Protein AF-A0A7H0H422-F1 (afdb_monomer_lite)

Structure (mmCIF, N/CA/C/O backbone):
data_AF-A0A7H0H422-F1
#
_entry.id   AF-A0A7H0H422-F1
#
loop_
_atom_site.group_PDB
_atom_site.id
_atom_site.type_symbol
_atom_site.label_atom_id
_atom_site.label_alt_id
_atom_site.label_comp_id
_atom_site.label_asym_id
_atom_site.label_entity_id
_atom_site.label_seq_id
_atom_site.pdbx_PDB_ins_code
_atom_site.Cartn_x
_atom_site.Cartn_y
_atom_site.Cartn_z
_atom_site.occupancy
_atom_site.B_iso_or_equiv
_atom_site.auth_seq_id
_atom_site.auth_comp_id
_atom_site.auth_asym_id
_atom_site.auth_atom_id
_atom_site.pdbx_PDB_model_num
ATOM 1 N N . MET A 1 1 ? 16.835 -27.594 -23.328 1.00 51.06 1 MET A N 1
ATOM 2 C CA . MET A 1 1 ? 16.571 -27.456 -21.879 1.00 51.06 1 MET A CA 1
ATOM 3 C C . MET A 1 1 ? 15.609 -26.284 -21.745 1.00 51.06 1 MET A C 1
ATOM 5 O O . MET A 1 1 ? 15.911 -25.281 -22.378 1.00 51.06 1 MET A O 1
ATOM 9 N N . PRO A 1 2 ? 14.432 -26.402 -21.102 1.00 60.25 2 PRO A N 1
ATOM 10 C CA . PRO A 1 2 ? 13.521 -25.264 -21.004 1.00 60.25 2 PRO A CA 1
ATOM 11 C C . PRO A 1 2 ? 14.212 -24.162 -20.202 1.00 60.25 2 PRO A C 1
ATOM 13 O O . PRO A 1 2 ? 14.797 -24.439 -19.154 1.00 60.25 2 PRO A O 1
ATOM 16 N N . GLU A 1 3 ? 14.211 -22.947 -20.736 1.00 63.00 3 GLU A N 1
ATOM 17 C CA . GLU A 1 3 ? 14.804 -21.792 -20.071 1.00 63.00 3 GLU A CA 1
ATOM 18 C C . GLU A 1 3 ? 14.101 -21.580 -18.722 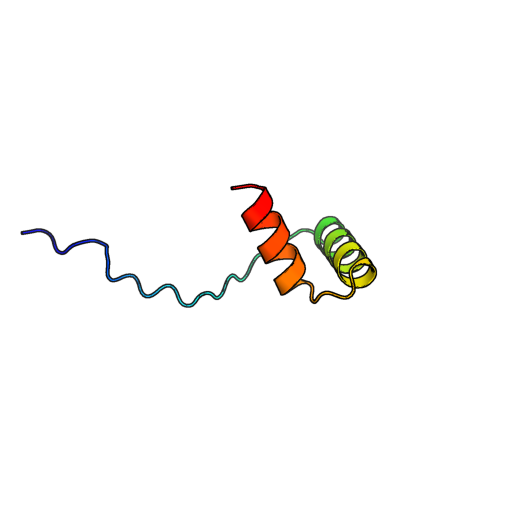1.00 63.00 3 GLU A C 1
ATOM 20 O O . GLU A 1 3 ? 12.872 -21.702 -18.641 1.00 63.00 3 GLU A O 1
ATOM 25 N N . PRO A 1 4 ? 14.854 -21.339 -17.636 1.00 65.38 4 PRO A N 1
ATOM 26 C CA . PRO A 1 4 ? 14.257 -21.144 -16.329 1.00 65.38 4 PRO A CA 1
ATOM 27 C C . PRO A 1 4 ? 13.290 -19.957 -16.388 1.00 65.38 4 PRO A C 1
ATOM 29 O O . PRO A 1 4 ? 13.620 -18.897 -16.910 1.00 65.38 4 PRO A O 1
ATOM 32 N N . PHE A 1 5 ? 12.106 -20.103 -15.785 1.00 60.09 5 PHE A N 1
ATOM 33 C CA . PHE A 1 5 ? 11.091 -19.042 -15.639 1.00 60.09 5 PHE A CA 1
ATOM 34 C C . PHE A 1 5 ? 11.591 -17.785 -14.882 1.00 60.09 5 PHE A C 1
ATOM 36 O O . PHE A 1 5 ? 10.822 -16.854 -14.638 1.00 60.09 5 PHE A O 1
ATOM 43 N N . SER A 1 6 ? 12.867 -17.765 -14.497 1.00 58.28 6 SER A N 1
ATOM 44 C CA . SER A 1 6 ? 13.515 -16.856 -13.556 1.00 58.28 6 SER A CA 1
ATOM 45 C C . SER A 1 6 ? 13.855 -15.470 -14.111 1.00 58.28 6 SER A C 1
ATOM 47 O O . SER A 1 6 ? 14.452 -14.678 -13.394 1.00 58.28 6 SER A O 1
ATOM 49 N N . GLU A 1 7 ? 13.455 -15.131 -15.338 1.00 58.94 7 GLU A N 1
ATOM 50 C CA . GLU A 1 7 ? 13.760 -13.824 -15.950 1.00 58.94 7 GLU A CA 1
ATOM 51 C C . GLU A 1 7 ? 12.527 -12.955 -16.214 1.00 58.94 7 GLU A C 1
ATOM 53 O O . GLU A 1 7 ? 12.552 -12.019 -17.017 1.00 58.94 7 GLU A O 1
ATOM 58 N N . ARG A 1 8 ? 11.409 -13.204 -15.524 1.00 64.44 8 ARG A N 1
AT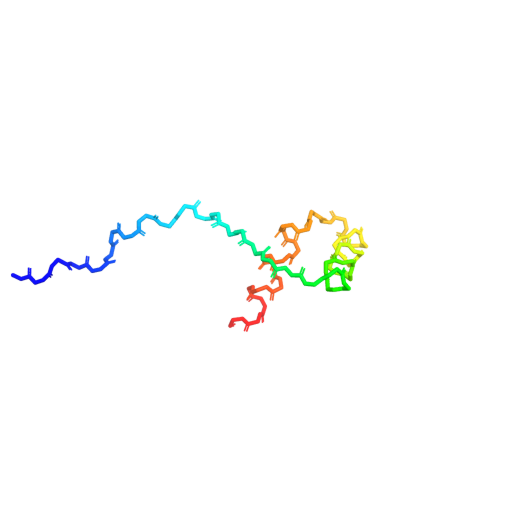OM 59 C CA . ARG A 1 8 ? 10.355 -12.186 -15.498 1.00 64.44 8 ARG A CA 1
ATOM 60 C C . ARG A 1 8 ? 10.830 -11.026 -14.632 1.00 64.44 8 ARG A C 1
ATOM 62 O O . ARG A 1 8 ? 10.734 -11.062 -13.413 1.00 64.44 8 ARG A O 1
ATOM 69 N N . ASN A 1 9 ? 11.333 -9.984 -15.288 1.00 70.94 9 ASN A N 1
ATOM 70 C CA . ASN A 1 9 ? 11.562 -8.686 -14.669 1.00 70.94 9 ASN A CA 1
ATOM 71 C C . ASN A 1 9 ? 10.219 -8.140 -14.165 1.00 70.94 9 ASN A C 1
ATOM 73 O O . ASN A 1 9 ? 9.421 -7.585 -14.926 1.00 70.94 9 ASN A O 1
ATOM 77 N N . PHE A 1 10 ? 9.939 -8.326 -12.878 1.00 77.75 10 PHE A N 1
ATOM 78 C CA . PHE A 1 10 ? 8.765 -7.746 -12.246 1.00 77.75 10 PHE A CA 1
ATOM 79 C C . PHE A 1 10 ? 9.046 -6.271 -11.974 1.00 77.75 10 PHE A C 1
ATOM 81 O O . PHE A 1 10 ? 9.880 -5.923 -11.147 1.00 77.75 10 PHE A O 1
ATOM 88 N N . SER A 1 11 ? 8.332 -5.386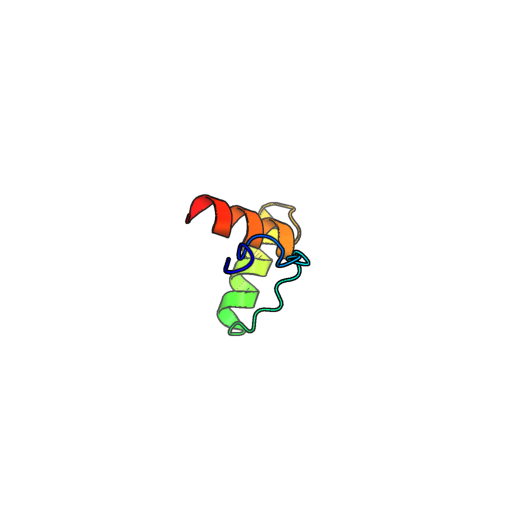 -12.668 1.00 81.88 11 SER A N 1
ATOM 89 C CA . SER A 1 11 ? 8.530 -3.931 -12.573 1.00 81.88 11 SER A CA 1
ATOM 90 C C . SER A 1 11 ? 8.206 -3.329 -11.197 1.00 81.88 11 SER A C 1
ATOM 92 O O . SER A 1 11 ? 8.384 -2.128 -11.004 1.00 81.88 11 SER A O 1
ATOM 94 N N . GLY A 1 12 ? 7.655 -4.122 -10.271 1.00 84.19 12 GLY A N 1
ATOM 95 C CA . GLY A 1 12 ? 7.175 -3.675 -8.961 1.00 84.19 12 GLY A CA 1
ATOM 96 C C . GLY A 1 12 ? 5.917 -2.799 -9.013 1.00 84.19 12 GLY A C 1
ATOM 97 O O . GLY A 1 12 ? 5.380 -2.436 -7.970 1.00 84.19 12 GLY A O 1
ATOM 98 N N . LYS A 1 13 ? 5.411 -2.459 -10.206 1.00 87.56 13 LYS A N 1
ATOM 99 C CA . LYS A 1 13 ? 4.198 -1.652 -10.371 1.00 87.56 13 LYS A CA 1
ATOM 100 C C . LYS A 1 13 ? 2.963 -2.544 -10.329 1.00 87.56 13 LYS A C 1
ATOM 102 O O . LYS A 1 13 ? 2.849 -3.490 -11.105 1.00 87.56 13 LYS A O 1
ATOM 107 N N . CYS A 1 14 ? 2.012 -2.189 -9.473 1.00 87.75 14 CYS A N 1
ATOM 108 C CA . CYS A 1 14 ? 0.740 -2.885 -9.338 1.00 87.75 14 CYS A CA 1
ATOM 109 C C . CYS A 1 14 ? -0.411 -1.878 -9.453 1.00 87.75 14 CYS A C 1
ATOM 111 O O . CYS A 1 14 ? -0.625 -1.067 -8.556 1.00 87.75 14 CYS A O 1
ATOM 113 N N . ASN A 1 15 ? -1.138 -1.911 -10.574 1.00 89.75 15 ASN A N 1
ATOM 114 C CA . ASN A 1 15 ? -2.310 -1.064 -10.797 1.00 89.75 15 ASN A CA 1
ATOM 115 C C . ASN A 1 15 ? -3.573 -1.880 -10.509 1.00 89.75 15 ASN A C 1
ATOM 117 O O . ASN A 1 15 ? -3.992 -2.692 -11.333 1.00 89.75 15 ASN A O 1
ATOM 121 N N . LEU A 1 16 ? -4.175 -1.667 -9.341 1.00 87.94 16 LEU A N 1
ATOM 122 C CA . LEU A 1 16 ? -5.376 -2.380 -8.910 1.00 87.94 16 LEU A CA 1
ATOM 123 C C . LEU A 1 16 ? -6.627 -1.532 -9.140 1.00 87.94 16 LEU A C 1
ATOM 125 O O . LEU A 1 16 ? -6.632 -0.324 -8.908 1.00 87.94 16 LEU A O 1
ATOM 129 N N . ARG A 1 17 ? -7.718 -2.182 -9.553 1.00 94.31 17 ARG A N 1
ATOM 130 C CA . ARG A 1 17 ? -9.058 -1.589 -9.521 1.00 94.31 17 ARG A CA 1
ATOM 131 C C . ARG A 1 17 ? -9.759 -2.064 -8.261 1.00 94.31 17 ARG A C 1
ATOM 133 O O . ARG A 1 17 ? -9.928 -3.262 -8.063 1.00 94.31 17 ARG A O 1
ATOM 140 N N . VAL A 1 18 ? -10.182 -1.121 -7.434 1.00 92.44 18 VAL A N 1
ATOM 141 C CA . VAL A 1 18 ? -10.899 -1.387 -6.186 1.00 92.44 18 VAL A CA 1
ATOM 142 C C . VAL A 1 18 ? -12.183 -0.567 -6.145 1.00 92.44 18 VAL A C 1
ATOM 144 O O . VAL A 1 18 ? -12.272 0.500 -6.753 1.00 92.44 18 VAL A O 1
ATOM 147 N N . GLY A 1 19 ? -13.196 -1.066 -5.437 1.00 96.94 19 GLY A N 1
ATOM 148 C CA . GLY A 1 19 ? -14.428 -0.311 -5.217 1.00 96.94 19 GLY A CA 1
ATOM 149 C C . GLY A 1 19 ? -14.171 0.961 -4.402 1.00 96.94 19 GLY A C 1
ATOM 150 O O . GLY A 1 19 ? -13.290 0.985 -3.542 1.00 96.94 19 GLY A O 1
ATOM 151 N N . GLN A 1 20 ? -14.976 2.006 -4.625 1.00 95.75 20 GLN A N 1
ATOM 152 C CA . GLN A 1 20 ? -14.810 3.305 -3.953 1.00 95.75 20 GLN A CA 1
ATOM 153 C C . GLN A 1 20 ? -14.809 3.195 -2.421 1.00 95.75 20 GLN A C 1
ATOM 155 O O . GLN A 1 20 ? -14.019 3.860 -1.756 1.00 95.75 20 GLN A O 1
ATOM 160 N N . GLY A 1 21 ? -15.658 2.328 -1.855 1.00 97.62 21 GLY A N 1
ATOM 161 C CA . GLY A 1 21 ? -15.721 2.114 -0.408 1.00 97.62 21 GLY A CA 1
ATOM 162 C C . GLY A 1 21 ? -14.425 1.538 0.165 1.00 97.62 21 GLY A C 1
ATOM 163 O O . GLY A 1 21 ? -13.958 2.005 1.201 1.00 97.62 21 GLY A O 1
ATOM 164 N N . LEU A 1 22 ? -13.815 0.576 -0.534 1.00 95.75 22 LEU A N 1
ATOM 165 C CA . LEU A 1 22 ? -12.537 -0.004 -0.126 1.00 95.75 22 LEU A CA 1
ATOM 166 C C . LEU A 1 22 ? -11.404 1.015 -0.270 1.00 95.75 22 LEU A C 1
ATOM 168 O O . LEU A 1 22 ? -10.636 1.195 0.666 1.00 95.75 22 LEU A O 1
ATOM 172 N N . HIS A 1 23 ? -11.348 1.734 -1.396 1.00 96.69 23 HIS A N 1
ATOM 173 C CA . HIS A 1 23 ? -10.363 2.798 -1.592 1.00 96.69 23 HIS A CA 1
ATOM 174 C C . HIS A 1 23 ? -10.436 3.850 -0.479 1.00 96.69 23 HIS A C 1
ATOM 176 O O . HIS A 1 23 ? -9.411 4.232 0.074 1.00 96.69 23 HIS A O 1
ATOM 182 N N . ARG A 1 24 ? -11.649 4.297 -0.123 1.00 97.19 24 ARG A N 1
ATOM 183 C CA . ARG A 1 24 ? -11.852 5.285 0.942 1.00 97.19 24 ARG A CA 1
ATOM 184 C C . ARG A 1 24 ? -11.331 4.784 2.285 1.00 97.19 24 ARG A C 1
ATOM 186 O O . ARG A 1 24 ? -10.613 5.524 2.939 1.00 97.19 24 ARG A O 1
ATOM 193 N N . ARG A 1 25 ? -11.672 3.551 2.674 1.00 97.19 25 ARG A N 1
ATOM 194 C CA . ARG A 1 25 ? -11.204 2.963 3.940 1.00 97.19 25 ARG A CA 1
ATOM 195 C C . ARG A 1 25 ? -9.682 2.888 3.991 1.00 97.19 25 ARG A C 1
ATOM 197 O O . ARG A 1 25 ? -9.095 3.451 4.902 1.00 97.19 25 ARG A O 1
ATOM 204 N N . LEU A 1 26 ? -9.058 2.317 2.959 1.00 95.88 26 LEU A N 1
ATOM 205 C CA . LEU A 1 26 ? -7.599 2.197 2.887 1.00 95.88 26 LEU A CA 1
ATOM 206 C C . LEU A 1 26 ? -6.902 3.564 2.894 1.00 95.88 26 LEU A C 1
ATOM 208 O O . LEU A 1 26 ? -5.853 3.714 3.508 1.00 95.88 26 LEU A O 1
ATOM 212 N N . ALA A 1 27 ? -7.470 4.570 2.222 1.00 96.19 27 ALA A N 1
ATOM 213 C CA . ALA A 1 27 ? -6.920 5.924 2.218 1.00 96.19 27 ALA A CA 1
ATOM 214 C C . ALA A 1 27 ? -7.038 6.608 3.588 1.00 96.19 27 ALA A C 1
ATOM 216 O O . ALA A 1 27 ? -6.120 7.322 3.983 1.00 96.19 27 ALA A O 1
ATOM 217 N N . THR A 1 28 ? -8.143 6.392 4.307 1.00 97.81 28 THR A N 1
ATOM 218 C CA . THR A 1 28 ? -8.318 6.896 5.674 1.00 97.81 28 THR A CA 1
ATOM 219 C C . THR A 1 28 ? -7.333 6.232 6.632 1.00 97.81 28 THR A C 1
ATOM 221 O O . THR A 1 28 ? -6.593 6.945 7.296 1.00 97.81 28 THR A O 1
ATOM 224 N N . GLU A 1 29 ? -7.252 4.901 6.633 1.00 97.44 29 GLU A N 1
ATOM 225 C CA . GLU A 1 29 ? -6.325 4.140 7.486 1.00 97.44 29 GLU A CA 1
ATOM 226 C C . GLU A 1 29 ? -4.861 4.526 7.204 1.00 97.44 29 GLU A C 1
ATOM 228 O O . GLU A 1 29 ? -4.091 4.798 8.120 1.00 97.44 29 GLU A O 1
ATOM 233 N N . ALA A 1 30 ? -4.480 4.660 5.928 1.00 97.50 30 ALA A N 1
ATOM 234 C CA . ALA A 1 30 ? -3.139 5.112 5.559 1.00 97.50 30 ALA A CA 1
ATOM 235 C C . ALA A 1 30 ? -2.823 6.522 6.091 1.00 97.50 30 ALA A C 1
ATOM 237 O O . ALA A 1 30 ? -1.707 6.774 6.545 1.00 97.50 30 ALA A O 1
ATOM 238 N N . ALA A 1 31 ? -3.797 7.436 6.049 1.00 97.00 31 ALA A N 1
ATOM 239 C CA . ALA A 1 31 ? -3.630 8.795 6.553 1.00 97.00 31 ALA A CA 1
ATOM 240 C C . ALA A 1 31 ? -3.509 8.843 8.085 1.00 97.00 31 ALA A C 1
ATOM 242 O O . ALA A 1 31 ? -2.694 9.614 8.590 1.00 97.00 31 ALA A O 1
ATOM 243 N N . GLU A 1 32 ? -4.271 8.015 8.808 1.00 97.75 32 GLU A N 1
ATOM 244 C CA . GLU A 1 32 ? -4.171 7.863 10.269 1.00 97.75 32 GLU A CA 1
ATOM 245 C C . GLU A 1 32 ? -2.782 7.374 10.692 1.00 97.75 32 GLU A C 1
ATOM 247 O O . GLU A 1 32 ? -2.239 7.820 11.699 1.00 97.75 32 GLU A O 1
ATOM 252 N N . GLU A 1 33 ? -2.172 6.511 9.881 1.00 96.44 33 GLU A N 1
ATOM 253 C CA . GLU A 1 33 ? -0.829 5.985 10.121 1.00 96.44 33 GLU A CA 1
ATOM 254 C C . GLU A 1 33 ? 0.295 6.852 9.524 1.00 96.44 33 GLU A C 1
ATOM 256 O O . GLU A 1 33 ? 1.465 6.474 9.577 1.00 96.44 33 GLU A O 1
ATOM 261 N N . HIS A 1 34 ? -0.031 8.025 8.969 1.00 96.69 34 HIS A N 1
ATOM 262 C CA . HIS A 1 34 ? 0.919 8.931 8.312 1.00 96.69 34 HIS A CA 1
ATOM 263 C C . HIS A 1 34 ? 1.730 8.276 7.176 1.00 96.69 34 HIS A C 1
ATOM 265 O O . HIS A 1 34 ? 2.879 8.638 6.914 1.00 96.69 34 HIS A O 1
ATOM 271 N N . MET A 1 35 ? 1.123 7.323 6.468 1.00 95.94 35 MET A N 1
ATOM 272 C CA . MET A 1 35 ? 1.723 6.601 5.350 1.00 95.94 35 MET A CA 1
ATOM 273 C C . MET A 1 35 ? 1.046 6.972 4.031 1.00 95.94 35 MET A C 1
ATOM 275 O O . MET A 1 35 ? -0.130 7.332 3.971 1.00 95.94 35 MET A O 1
ATOM 279 N N . SER A 1 36 ? 1.775 6.835 2.922 1.00 96.31 36 SER A N 1
ATOM 280 C CA . SER A 1 36 ? 1.116 6.864 1.613 1.00 96.31 36 SER A CA 1
ATOM 281 C C . SER A 1 36 ? 0.231 5.627 1.436 1.00 96.31 36 SER A C 1
ATOM 283 O O . SER A 1 36 ? 0.557 4.545 1.929 1.00 96.31 36 SER A O 1
ATOM 285 N N . LEU A 1 37 ? -0.846 5.755 0.655 1.00 94.69 37 LEU A N 1
ATOM 286 C CA . LEU A 1 37 ? -1.738 4.630 0.355 1.00 94.69 37 LEU A CA 1
ATOM 287 C C . LEU A 1 37 ? -0.978 3.418 -0.214 1.00 94.69 37 LEU A C 1
ATOM 289 O O . LEU A 1 37 ? -1.245 2.287 0.178 1.00 94.69 37 LEU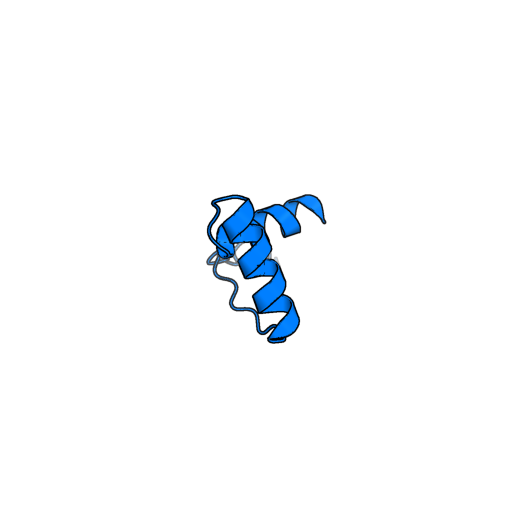 A O 1
ATOM 293 N N . ASN A 1 38 ? 0.011 3.645 -1.08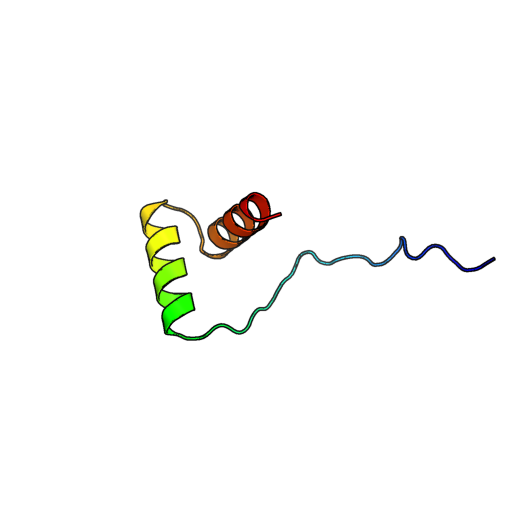6 1.00 94.25 38 ASN A N 1
ATOM 294 C CA . ASN A 1 38 ? 0.828 2.563 -1.643 1.00 94.25 38 ASN A CA 1
ATOM 295 C C . ASN A 1 38 ? 1.647 1.842 -0.567 1.00 94.25 38 ASN A C 1
ATOM 297 O O . ASN A 1 38 ? 1.668 0.615 -0.547 1.00 94.25 38 ASN A O 1
ATOM 301 N N . GLN A 1 39 ? 2.307 2.577 0.333 1.00 94.81 39 GLN A N 1
ATOM 302 C CA . GLN A 1 39 ? 3.073 1.963 1.423 1.00 94.81 39 GLN A CA 1
ATOM 303 C C . GLN A 1 39 ? 2.163 1.184 2.372 1.00 94.81 39 GLN A C 1
ATOM 305 O O . GLN A 1 39 ? 2.515 0.079 2.778 1.00 94.81 39 GLN A O 1
ATOM 310 N N . TYR A 1 40 ? 0.991 1.739 2.686 1.00 96.31 40 TYR A N 1
ATOM 311 C CA . TYR A 1 40 ? 0.002 1.080 3.527 1.00 96.31 40 TYR A CA 1
ATOM 312 C C . TYR A 1 40 ? -0.456 -0.247 2.913 1.00 96.31 40 TYR A C 1
ATOM 314 O O . TYR A 1 40 ? -0.369 -1.292 3.552 1.00 96.31 40 TYR A O 1
ATOM 322 N N . VAL A 1 41 ? -0.852 -0.238 1.635 1.00 94.38 41 VAL A N 1
ATOM 323 C CA . VAL A 1 41 ? -1.278 -1.449 0.918 1.00 94.38 41 VAL A CA 1
ATOM 324 C C . VAL A 1 41 ? -0.163 -2.491 0.860 1.00 94.38 41 VAL A C 1
ATOM 326 O O . VAL A 1 41 ? -0.423 -3.659 1.130 1.00 94.38 41 VAL A O 1
ATOM 329 N N . VAL A 1 42 ? 1.078 -2.093 0.561 1.00 93.88 42 VAL A N 1
ATOM 330 C CA . VAL A 1 42 ? 2.220 -3.023 0.558 1.00 93.88 42 VAL A CA 1
ATOM 331 C C . VAL A 1 42 ? 2.420 -3.646 1.938 1.00 93.88 42 VAL A C 1
ATOM 333 O O . VAL A 1 42 ? 2.555 -4.862 2.023 1.00 93.88 42 VAL A O 1
ATOM 336 N N . ARG A 1 43 ? 2.375 -2.856 3.021 1.00 94.94 43 ARG A N 1
ATOM 337 C CA . ARG A 1 43 ? 2.503 -3.384 4.388 1.00 94.94 43 ARG A CA 1
ATOM 338 C C . ARG A 1 43 ? 1.414 -4.409 4.698 1.00 94.94 43 ARG A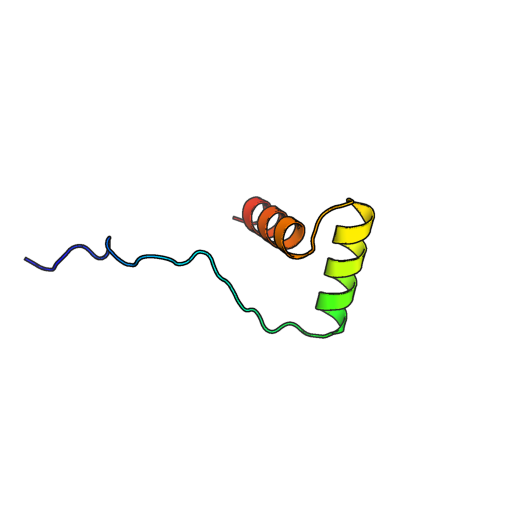 C 1
ATOM 340 O O . ARG A 1 43 ? 1.725 -5.506 5.146 1.00 94.94 43 ARG A O 1
ATOM 347 N N . ARG A 1 44 ? 0.153 -4.075 4.407 1.00 93.62 44 ARG A N 1
ATOM 348 C CA . ARG A 1 44 ? -0.997 -4.963 4.641 1.00 93.62 44 ARG A CA 1
ATOM 349 C C . ARG A 1 44 ? -0.899 -6.256 3.830 1.00 93.62 44 ARG A C 1
ATOM 351 O O . ARG A 1 44 ? -1.272 -7.309 4.332 1.00 93.62 44 ARG A O 1
ATOM 358 N N . LEU A 1 45 ? -0.385 -6.194 2.600 1.00 93.25 45 LEU A N 1
ATOM 359 C CA . LEU A 1 45 ? -0.141 -7.384 1.779 1.00 93.25 45 LEU A CA 1
ATOM 360 C C . LEU A 1 45 ? 0.981 -8.259 2.350 1.00 93.25 45 LEU A C 1
ATOM 362 O O . LEU A 1 45 ? 0.834 -9.475 2.347 1.00 93.25 45 LEU A O 1
ATOM 366 N N . SER A 1 46 ? 2.053 -7.659 2.874 1.00 92.38 46 SER A N 1
ATOM 367 C CA . SER A 1 46 ? 3.141 -8.392 3.538 1.00 92.38 46 SER A CA 1
ATOM 368 C C . SER A 1 46 ? 2.720 -9.034 4.864 1.00 92.38 46 SER A C 1
ATOM 370 O O . SER A 1 46 ? 3.289 -10.040 5.265 1.00 92.38 46 SER A O 1
ATOM 372 N N . GLU A 1 47 ? 1.745 -8.457 5.570 1.00 93.31 47 GLU A N 1
ATOM 373 C CA . GLU A 1 47 ? 1.162 -9.050 6.785 1.00 93.31 47 GLU A CA 1
ATOM 374 C C . GLU A 1 47 ? 0.214 -10.222 6.472 1.00 93.31 47 GLU A C 1
ATOM 376 O O . GLU A 1 47 ? -0.001 -11.081 7.322 1.00 93.31 47 GLU A O 1
ATOM 381 N N . ALA A 1 48 ? -0.393 -10.231 5.280 1.00 87.44 48 ALA A N 1
ATOM 382 C CA . ALA A 1 48 ? -1.382 -11.227 4.868 1.00 87.44 48 ALA A CA 1
ATOM 383 C C . ALA A 1 48 ? -0.782 -12.453 4.152 1.00 87.44 48 ALA A C 1
ATOM 385 O O . ALA A 1 48 ? -1.528 -13.388 3.853 1.00 87.44 48 ALA A O 1
ATOM 386 N N . SER A 1 49 ? 0.516 -12.422 3.831 1.00 68.12 49 SER A N 1
ATOM 387 C CA . SER A 1 49 ? 1.249 -13.488 3.130 1.00 68.12 49 SER A CA 1
ATOM 388 C C . SER A 1 49 ? 1.763 -14.591 4.043 1.00 68.12 49 SER A C 1
ATOM 390 O O . SER A 1 49 ? 2.252 -14.245 5.141 1.00 68.12 49 SER A O 1
#

Secondary structure (DSSP, 8-state):
-PPPGGG------------HHHHHHHHHHHHHTT--HHHHHHHHHHHH-

InterPro domains:
  IPR008651 Uncharacterised protein family HicB [PF05534] (6-45)
  IPR010985 Ribbon-helix-helix [SSF47598] (12-48)
  IPR013321 Arc-type ribbon-helix-helix [G3DSA:1.10.1220.10] (3-49)

Foldseek 3Di:
DPDPPPPPPDPPDDDDDDDPVVVVVLCVVCVVVVHDSVVSVVVVVVVVD

Organism: NCBI:txid1285901

Sequence (49 aa):
MPEPFSERNFSGKCNLRVGQGLHRRLATEAAEEHMSLNQYVVRRLSEAS

pLDDT: mean 87.13, std 13.57, range [51.06, 97.81]

Radius of gyration: 15.36 Å; chains: 1; bounding box: 32×36×32 Å